Protein AF-A0A6V7Q9Q5-F1 (afdb_monomer_lite)

Foldseek 3Di:
DEEDDWDDAVPPDPDTDAWAADPLNPDIYGHQAHPVRPGGDPPLVRVLVVLLSNLCSPPVDPDPVSVVSSCVSNVDDQDPQQWEAAPVDRDTDRQQVDVVRHPGHFPDHDHHPVGQADPPPRDGPDDDDPDDD

Radius of gyration: 18.03 Å; chains: 1; bounding box: 34×47×35 Å

Structure (mmCIF, N/CA/C/O backbone):
data_AF-A0A6V7Q9Q5-F1
#
_entry.id   AF-A0A6V7Q9Q5-F1
#
loop_
_atom_site.group_PDB
_atom_site.id
_atom_site.type_symbol
_atom_site.label_atom_id
_atom_site.label_alt_id
_atom_site.label_comp_id
_atom_site.label_asym_id
_atom_site.label_entity_id
_atom_site.label_seq_id
_atom_site.pdbx_PDB_ins_code
_atom_site.Cartn_x
_atom_site.Cartn_y
_atom_site.Cartn_z
_atom_site.occupancy
_atom_site.B_iso_or_equiv
_atom_site.auth_seq_id
_atom_site.auth_comp_id
_atom_site.auth_asym_id
_atom_site.auth_atom_id
_atom_site.pdbx_PDB_model_num
ATOM 1 N N . MET A 1 1 ? 3.562 16.266 -0.242 1.00 85.69 1 MET A N 1
ATOM 2 C CA . MET A 1 1 ? 3.880 14.916 -0.763 1.00 85.69 1 MET A CA 1
ATOM 3 C C . MET A 1 1 ? 5.349 14.883 -1.141 1.00 85.69 1 MET A C 1
ATOM 5 O O . MET A 1 1 ? 5.788 15.810 -1.812 1.00 85.69 1 MET A O 1
ATOM 9 N N . THR A 1 2 ? 6.092 13.867 -0.704 1.00 94.88 2 THR A N 1
ATOM 10 C CA . THR A 1 2 ? 7.559 13.782 -0.845 1.00 94.88 2 THR A CA 1
ATOM 11 C C . THR A 1 2 ? 8.008 12.389 -1.317 1.00 94.88 2 THR A C 1
ATOM 13 O O . THR A 1 2 ? 7.277 11.406 -1.182 1.00 94.88 2 THR A O 1
ATOM 16 N N . GLU A 1 3 ? 9.198 12.288 -1.918 1.00 92.31 3 GLU A N 1
ATOM 17 C CA . GLU A 1 3 ? 9.851 10.994 -2.175 1.00 92.31 3 GLU A CA 1
ATOM 18 C C . GLU A 1 3 ? 10.670 10.592 -0.940 1.00 92.31 3 GLU A C 1
ATOM 20 O O . GLU A 1 3 ? 11.390 11.420 -0.387 1.00 92.31 3 GLU A O 1
ATOM 25 N N . MET A 1 4 ? 10.599 9.322 -0.531 1.00 89.69 4 MET A N 1
ATOM 26 C CA . MET A 1 4 ? 11.479 8.765 0.503 1.00 89.69 4 MET A CA 1
ATOM 27 C C . MET A 1 4 ? 12.488 7.771 -0.074 1.00 89.69 4 MET A C 1
ATOM 29 O O . MET A 1 4 ? 12.187 6.993 -0.987 1.00 89.69 4 MET A O 1
ATOM 33 N N . ALA A 1 5 ? 13.686 7.764 0.511 1.00 83.81 5 ALA A N 1
ATOM 34 C CA . ALA A 1 5 ? 14.714 6.785 0.199 1.00 83.81 5 ALA A CA 1
ATOM 35 C C . ALA A 1 5 ? 14.290 5.363 0.629 1.00 83.81 5 ALA A C 1
ATOM 37 O O . ALA A 1 5 ? 13.472 5.195 1.538 1.00 83.81 5 ALA A O 1
ATOM 38 N N . PRO A 1 6 ? 14.856 4.317 0.005 1.00 73.25 6 PRO A N 1
ATOM 39 C CA . PRO A 1 6 ? 14.735 2.944 0.473 1.00 73.25 6 PRO A CA 1
ATOM 40 C C . PRO A 1 6 ? 15.049 2.769 1.961 1.00 73.25 6 PRO A C 1
ATOM 42 O O . PRO A 1 6 ? 16.191 2.930 2.379 1.00 73.25 6 PRO A O 1
ATOM 45 N N . VAL A 1 7 ? 14.055 2.349 2.746 1.00 73.06 7 VAL A N 1
ATOM 46 C CA . VAL A 1 7 ? 14.274 1.827 4.100 1.00 73.06 7 VAL A CA 1
ATOM 47 C C . VAL A 1 7 ? 13.919 0.345 4.095 1.00 73.06 7 VAL A C 1
ATOM 49 O O . VAL A 1 7 ? 12.748 -0.036 4.008 1.00 73.06 7 VAL A O 1
ATOM 52 N N . GLY A 1 8 ? 14.955 -0.492 4.143 1.00 61.34 8 GLY A N 1
ATOM 53 C CA . GLY A 1 8 ? 14.836 -1.939 4.006 1.00 61.34 8 GLY A CA 1
ATOM 54 C C . GLY A 1 8 ? 14.610 -2.413 2.564 1.00 61.34 8 GLY A C 1
ATOM 55 O O . GLY A 1 8 ? 14.198 -1.668 1.668 1.00 61.34 8 GLY A O 1
ATOM 56 N N . TYR A 1 9 ? 14.879 -3.694 2.356 1.00 57.41 9 TYR A N 1
ATOM 57 C CA . TYR A 1 9 ? 14.823 -4.373 1.067 1.00 57.41 9 TYR A CA 1
ATOM 58 C C . TYR A 1 9 ? 13.540 -5.196 0.935 1.00 57.41 9 TYR A C 1
ATOM 60 O O . TYR A 1 9 ? 13.155 -5.930 1.853 1.00 57.41 9 TYR A O 1
ATOM 68 N N . VAL A 1 10 ? 12.872 -5.086 -0.212 1.00 55.69 10 VAL A N 1
ATOM 69 C CA . VAL A 1 10 ? 11.584 -5.741 -0.470 1.00 55.69 10 VAL A CA 1
ATOM 70 C C . VAL A 1 10 ? 11.772 -7.255 -0.465 1.00 55.69 10 VAL A C 1
ATOM 72 O O . VAL A 1 10 ? 12.498 -7.801 -1.289 1.00 55.69 10 VAL A O 1
ATOM 75 N N . GLY A 1 11 ? 11.091 -7.947 0.449 1.00 56.09 11 GLY A N 1
ATOM 76 C CA . GLY A 1 11 ? 11.173 -9.407 0.562 1.00 56.09 11 GLY A CA 1
ATOM 77 C C . GLY A 1 11 ? 12.463 -9.933 1.202 1.00 56.09 11 GLY A C 1
ATOM 78 O O . GLY A 1 11 ? 12.658 -11.144 1.212 1.00 56.09 11 GLY A O 1
ATOM 79 N N . ILE A 1 12 ? 13.317 -9.052 1.736 1.00 55.84 12 ILE A N 1
ATOM 80 C CA . ILE A 1 12 ? 14.559 -9.419 2.436 1.00 55.84 12 ILE A CA 1
ATOM 81 C C . ILE A 1 12 ? 14.553 -8.860 3.864 1.00 55.84 12 ILE A C 1
ATOM 83 O O . ILE A 1 12 ? 14.854 -9.580 4.812 1.00 55.84 12 ILE A O 1
ATOM 87 N N . SER A 1 13 ? 14.206 -7.582 4.041 1.00 44.16 13 SER A N 1
ATOM 88 C CA . SER A 1 13 ? 14.194 -6.951 5.363 1.00 44.16 13 SER A CA 1
ATOM 89 C C . SER A 1 13 ? 12.910 -7.269 6.141 1.00 44.16 13 SER A C 1
ATOM 91 O O . SER A 1 13 ? 11.835 -7.316 5.542 1.00 44.16 13 SER A O 1
ATOM 93 N N . PRO A 1 14 ? 12.986 -7.401 7.483 1.00 44.59 14 PRO A N 1
ATOM 94 C CA . PRO A 1 14 ? 11.817 -7.662 8.332 1.00 44.59 14 PRO A CA 1
ATOM 95 C C . PRO A 1 14 ? 10.789 -6.523 8.290 1.00 44.59 14 PRO A C 1
ATOM 97 O O . PRO A 1 14 ? 9.600 -6.748 8.492 1.00 44.59 14 PRO A O 1
ATOM 100 N N . LYS A 1 15 ? 11.243 -5.298 7.999 1.00 47.56 15 LYS A N 1
ATOM 101 C CA . LYS A 1 15 ? 10.400 -4.145 7.682 1.00 47.56 15 LYS A CA 1
ATOM 102 C C . LYS A 1 15 ? 10.905 -3.507 6.392 1.00 47.56 15 LYS A C 1
ATOM 104 O O . LYS A 1 15 ? 12.101 -3.257 6.251 1.00 47.56 15 LYS A O 1
ATOM 109 N N . CYS A 1 16 ? 9.992 -3.253 5.461 1.00 67.75 16 CYS A N 1
ATOM 110 C CA . CYS A 1 16 ? 10.254 -2.521 4.228 1.00 67.75 16 CYS A CA 1
ATOM 111 C C . CYS A 1 16 ? 9.205 -1.416 4.116 1.00 67.75 16 CYS A C 1
ATOM 113 O O . CYS A 1 16 ? 8.027 -1.705 3.904 1.00 67.75 16 CYS A O 1
ATOM 115 N N . LEU A 1 17 ? 9.628 -0.166 4.301 1.00 71.56 17 LEU A N 1
ATOM 116 C CA . LEU A 1 17 ? 8.726 0.980 4.230 1.00 71.56 17 LEU A CA 1
ATOM 117 C C . LEU A 1 17 ? 8.580 1.418 2.774 1.00 71.56 17 LEU A C 1
ATOM 119 O O . LEU A 1 17 ? 9.568 1.640 2.066 1.00 71.56 17 LEU A O 1
ATOM 123 N N . LEU A 1 18 ? 7.330 1.491 2.323 1.00 79.94 18 LEU A N 1
ATOM 124 C CA . LEU A 1 18 ? 6.975 1.891 0.960 1.00 79.94 18 LEU A CA 1
ATOM 125 C C . LEU 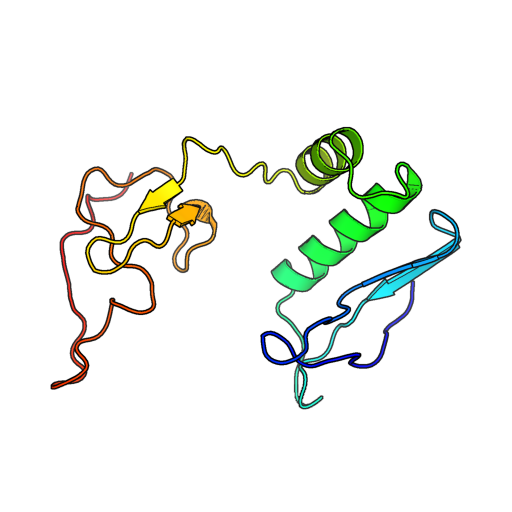A 1 18 ? 6.279 3.251 0.922 1.00 79.94 18 LEU A C 1
ATOM 127 O O . LEU A 1 18 ? 6.296 3.905 -0.121 1.00 79.94 18 LEU A O 1
ATOM 131 N N . GLY A 1 19 ? 5.682 3.652 2.038 1.00 87.12 19 GLY A N 1
ATOM 132 C CA . GLY A 1 19 ? 5.005 4.918 2.236 1.00 87.12 19 GLY A CA 1
ATOM 133 C C . GLY A 1 19 ? 4.955 5.258 3.720 1.00 87.12 19 GLY A C 1
ATOM 134 O O . GLY A 1 19 ? 5.248 4.404 4.564 1.00 87.12 19 GLY A O 1
ATOM 135 N N . PHE A 1 20 ? 4.670 6.523 4.008 1.00 90.06 20 PHE A N 1
ATOM 136 C CA . PHE A 1 20 ? 4.452 7.020 5.357 1.00 90.06 20 PHE A CA 1
ATOM 137 C C . PHE A 1 20 ? 3.546 8.251 5.328 1.00 90.06 20 PHE A C 1
ATOM 139 O O . PHE A 1 20 ? 3.830 9.206 4.600 1.00 90.06 20 PHE A O 1
ATOM 146 N N . ASN A 1 21 ? 2.488 8.243 6.135 1.00 93.19 21 ASN A N 1
ATOM 147 C CA . ASN A 1 21 ? 1.657 9.406 6.417 1.00 93.19 21 ASN A CA 1
ATOM 148 C C . ASN A 1 21 ? 2.041 10.032 7.767 1.00 93.19 21 ASN A C 1
ATOM 150 O O . ASN A 1 21 ? 1.856 9.437 8.828 1.00 93.19 21 ASN A O 1
ATOM 154 N N . LYS A 1 22 ? 2.546 11.264 7.725 1.00 91.62 22 LYS A N 1
ATOM 155 C CA . LYS A 1 22 ? 2.853 12.086 8.892 1.00 91.62 22 LYS A CA 1
ATOM 156 C C . LYS A 1 22 ? 1.638 12.931 9.275 1.00 91.62 22 LYS A C 1
ATOM 158 O O . LYS A 1 22 ? 1.105 13.667 8.443 1.00 91.62 22 LYS A O 1
ATOM 163 N N . ASN A 1 23 ? 1.273 12.882 10.558 1.00 92.31 23 ASN A N 1
ATOM 164 C CA . ASN A 1 23 ? 0.258 13.745 11.174 1.00 92.31 23 ASN A CA 1
ATOM 165 C C . ASN A 1 23 ? -1.072 13.775 10.399 1.00 92.31 23 ASN A C 1
ATOM 167 O O . ASN A 1 23 ? -1.620 14.842 10.143 1.00 92.31 23 ASN A O 1
ATOM 171 N N . GLN A 1 24 ? -1.573 12.599 10.006 1.00 91.56 24 GLN A N 1
ATOM 172 C CA . GLN A 1 24 ? -2.881 12.442 9.356 1.00 91.56 24 GLN A CA 1
ATOM 173 C C . GLN A 1 24 ? -3.073 13.327 8.104 1.00 91.56 24 GLN A C 1
ATOM 175 O O . GLN A 1 24 ? -4.164 13.823 7.832 1.00 91.56 24 GLN A O 1
ATOM 180 N N . GLY A 1 25 ? -2.022 13.487 7.295 1.00 92.31 25 GLY A N 1
ATOM 181 C CA . GLY A 1 25 ? -2.073 14.162 5.996 1.00 92.31 25 GLY A CA 1
ATOM 182 C C . GLY A 1 25 ? -1.251 15.444 5.885 1.00 92.31 25 GLY A C 1
ATOM 183 O O . GLY A 1 25 ? -1.262 16.051 4.815 1.00 92.31 25 GLY A O 1
ATOM 184 N N . GLU A 1 26 ? -0.508 15.840 6.925 1.00 95.12 26 GLU A N 1
ATOM 185 C CA . GLU A 1 26 ? 0.461 16.947 6.835 1.00 95.12 26 GLU A CA 1
ATOM 186 C C . GLU A 1 26 ? 1.513 16.653 5.759 1.00 95.12 26 GLU A C 1
ATOM 188 O O . GLU A 1 26 ? 1.805 17.488 4.901 1.00 95.12 26 GLU A O 1
ATOM 193 N N . GLU A 1 27 ? 2.047 15.430 5.760 1.00 95.25 27 GLU A N 1
ATOM 194 C CA . GLU A 1 27 ? 2.959 14.974 4.722 1.00 95.25 27 GLU A CA 1
ATOM 195 C C . GLU A 1 27 ? 2.774 13.486 4.434 1.00 95.25 27 GLU A C 1
ATOM 197 O O . GLU A 1 27 ? 2.777 12.659 5.338 1.00 95.25 27 GLU A O 1
ATOM 202 N N . ILE A 1 28 ? 2.663 13.140 3.151 1.00 94.38 28 ILE A N 1
ATOM 203 C CA . ILE A 1 28 ? 2.722 11.754 2.685 1.00 94.38 28 ILE A CA 1
ATOM 204 C C . ILE A 1 28 ? 4.007 11.572 1.886 1.00 94.38 28 ILE A C 1
ATOM 206 O O . ILE A 1 28 ? 4.195 12.226 0.851 1.00 94.38 28 ILE A O 1
ATOM 210 N N . SER A 1 29 ? 4.867 10.676 2.356 1.00 94.19 29 SER A N 1
ATOM 211 C CA . SER A 1 29 ? 6.102 10.284 1.685 1.00 94.19 29 SER A CA 1
ATOM 212 C C . SER A 1 29 ? 5.915 8.933 1.005 1.00 94.19 29 SER A C 1
ATOM 214 O O . SER A 1 29 ? 5.385 8.009 1.614 1.00 94.19 29 SER A O 1
ATOM 216 N N . LEU A 1 30 ? 6.357 8.789 -0.246 1.00 92.75 30 LEU A N 1
ATOM 217 C CA . LEU A 1 30 ? 6.302 7.521 -0.979 1.00 92.75 30 LEU A CA 1
ATOM 218 C C . LEU A 1 30 ? 7.668 7.113 -1.497 1.00 92.75 30 LEU A C 1
ATOM 220 O O . LEU A 1 30 ? 8.459 7.924 -1.979 1.00 92.75 30 LEU A O 1
ATOM 224 N N . ARG A 1 31 ? 7.919 5.810 -1.480 1.00 87.69 31 ARG A N 1
ATOM 225 C CA . ARG A 1 31 ? 9.099 5.226 -2.092 1.00 87.69 31 ARG A CA 1
ATOM 226 C C . ARG A 1 31 ? 8.831 4.946 -3.565 1.00 87.69 31 ARG A C 1
ATOM 228 O O . ARG A 1 31 ? 8.172 3.966 -3.921 1.00 87.69 31 ARG A O 1
ATOM 235 N N . LEU A 1 32 ? 9.378 5.787 -4.434 1.00 89.06 32 LEU A N 1
ATOM 236 C CA . LEU A 1 32 ? 9.156 5.687 -5.878 1.00 89.06 32 LEU A CA 1
ATOM 237 C C . LEU A 1 32 ? 10.173 4.781 -6.578 1.00 89.06 32 LEU A C 1
ATOM 239 O O . LEU A 1 32 ? 9.874 4.253 -7.646 1.00 89.06 32 LEU A O 1
ATOM 243 N N . ARG A 1 33 ? 11.349 4.555 -5.981 1.00 85.50 33 ARG A N 1
ATOM 244 C CA . ARG A 1 33 ? 12.466 3.817 -6.596 1.00 85.50 33 ARG A CA 1
ATOM 245 C C . ARG A 1 33 ? 12.571 2.359 -6.165 1.00 85.50 33 ARG A C 1
ATOM 247 O O . ARG A 1 33 ? 12.153 1.973 -5.067 1.00 85.50 33 ARG A O 1
ATOM 254 N N . THR A 1 34 ? 13.149 1.551 -7.048 1.00 80.88 34 THR A N 1
ATOM 255 C CA . THR A 1 34 ? 13.607 0.190 -6.744 1.00 80.88 34 THR A CA 1
ATOM 256 C C . THR A 1 34 ? 14.744 0.209 -5.720 1.00 80.88 34 THR A C 1
ATOM 258 O O . THR A 1 34 ? 15.349 1.244 -5.449 1.00 80.88 34 THR A O 1
ATOM 261 N N . ASP A 1 35 ? 15.009 -0.94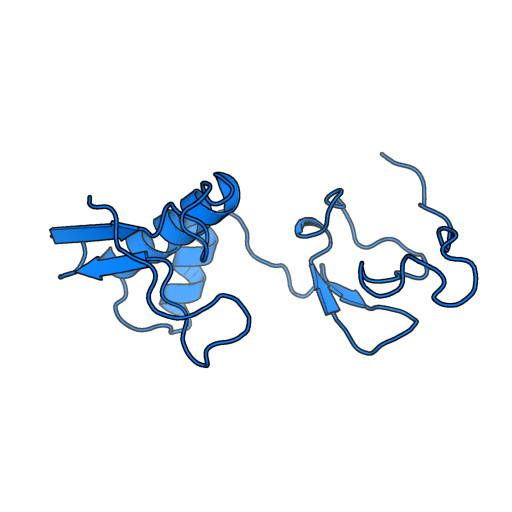0 -5.103 1.00 78.12 35 ASP A N 1
ATOM 262 C CA . ASP A 1 35 ? 16.031 -1.105 -4.058 1.00 78.12 35 ASP A CA 1
ATOM 263 C C . ASP A 1 35 ? 17.443 -0.753 -4.536 1.00 78.12 35 ASP A C 1
ATOM 265 O O . ASP A 1 35 ? 18.228 -0.200 -3.776 1.00 78.12 35 ASP A O 1
ATOM 269 N N . ASP A 1 36 ? 17.739 -1.005 -5.808 1.00 80.88 36 ASP A N 1
ATOM 270 C CA . ASP A 1 36 ? 19.014 -0.678 -6.444 1.00 80.88 36 ASP A CA 1
ATOM 271 C C . ASP A 1 36 ? 19.119 0.782 -6.916 1.00 80.88 36 ASP A C 1
ATOM 273 O O . ASP A 1 36 ? 20.142 1.161 -7.481 1.00 80.88 36 ASP A O 1
ATOM 277 N N . LEU A 1 37 ? 18.067 1.590 -6.720 1.00 84.62 37 LEU A N 1
ATOM 278 C CA . LEU A 1 37 ? 17.937 2.981 -7.174 1.00 84.62 37 LEU A CA 1
ATOM 279 C C . LEU A 1 37 ? 18.027 3.190 -8.698 1.00 84.62 37 LEU A C 1
ATOM 281 O O . LEU A 1 37 ? 17.976 4.332 -9.158 1.00 84.62 37 LEU A O 1
ATOM 285 N N . LYS A 1 38 ? 18.110 2.116 -9.492 1.00 84.00 38 LYS A N 1
ATOM 286 C CA . LYS A 1 38 ? 18.287 2.182 -10.953 1.00 84.00 38 LYS A CA 1
ATOM 287 C C . LYS A 1 38 ? 16.980 2.362 -11.715 1.00 84.00 38 LYS A C 1
ATOM 289 O O . LYS A 1 38 ? 17.007 2.656 -12.907 1.00 84.00 38 LYS A O 1
ATOM 294 N N . GLY A 1 39 ? 15.840 2.182 -11.055 1.00 83.31 39 GLY A N 1
ATOM 295 C CA . GLY A 1 39 ? 14.536 2.268 -11.689 1.00 83.31 39 GLY A CA 1
ATOM 296 C C . GLY A 1 39 ? 13.434 2.720 -10.745 1.00 83.31 39 GLY A C 1
ATOM 297 O O . GLY A 1 39 ? 13.639 2.981 -9.558 1.00 83.31 39 GLY A O 1
ATOM 298 N N . PHE A 1 40 ? 12.233 2.804 -11.306 1.00 84.19 40 PHE A N 1
ATOM 299 C CA . PHE A 1 40 ? 11.026 3.156 -10.575 1.00 84.19 40 PHE A CA 1
ATOM 300 C C . PHE A 1 40 ? 10.191 1.917 -10.278 1.00 84.19 40 PHE A C 1
ATOM 302 O O . PHE A 1 40 ? 10.147 0.948 -11.041 1.00 84.19 40 PHE A O 1
ATOM 309 N N . ARG A 1 41 ? 9.491 1.959 -9.149 1.00 79.69 41 ARG A N 1
ATOM 310 C CA . ARG A 1 41 ? 8.483 0.966 -8.798 1.00 79.69 41 ARG A CA 1
ATOM 311 C C . ARG A 1 41 ? 7.320 1.089 -9.778 1.00 79.69 41 ARG A C 1
ATOM 313 O O . ARG A 1 41 ? 7.028 2.158 -10.310 1.00 79.69 41 ARG A O 1
ATOM 320 N N . LYS A 1 42 ? 6.629 -0.026 -10.014 1.00 77.12 42 LYS A N 1
ATOM 321 C CA . LYS A 1 42 ? 5.453 -0.040 -10.893 1.00 77.12 42 LYS A CA 1
ATOM 322 C C . LYS A 1 42 ? 4.413 0.946 -10.360 1.00 77.12 42 LYS A C 1
ATOM 324 O O . LYS A 1 42 ? 4.095 0.899 -9.171 1.00 77.12 42 LYS A O 1
ATOM 329 N N . TYR A 1 43 ? 3.844 1.758 -11.248 1.00 75.25 43 TYR A N 1
ATOM 330 C CA . TYR A 1 43 ? 2.818 2.749 -10.912 1.00 75.25 43 TYR A CA 1
ATOM 331 C C . TYR A 1 43 ? 1.688 2.162 -10.055 1.00 75.25 43 TYR A C 1
ATOM 333 O O . TYR A 1 43 ? 1.355 2.715 -9.016 1.00 75.25 43 TYR A O 1
ATOM 341 N N . GLU A 1 44 ? 1.179 0.980 -10.409 1.00 70.94 44 GLU A N 1
ATOM 342 C CA . GLU A 1 44 ? 0.135 0.287 -9.640 1.00 70.94 44 GLU A CA 1
ATOM 343 C C . GLU A 1 44 ? 0.538 -0.012 -8.187 1.00 70.94 44 GLU A C 1
ATOM 345 O O . GLU A 1 44 ? -0.290 0.061 -7.281 1.00 70.94 44 GLU A O 1
ATOM 350 N N . SER A 1 45 ? 1.815 -0.326 -7.940 1.00 74.31 45 SER A N 1
ATOM 351 C CA . SER A 1 45 ? 2.314 -0.531 -6.577 1.00 74.31 45 SER A CA 1
ATOM 352 C C . SER A 1 45 ? 2.402 0.785 -5.816 1.00 74.31 45 SER A C 1
ATOM 354 O O . SER A 1 45 ? 2.072 0.801 -4.637 1.00 74.31 45 SER A O 1
ATOM 356 N N . ILE A 1 46 ? 2.843 1.858 -6.474 1.00 80.81 46 ILE A N 1
ATOM 357 C CA . ILE A 1 46 ? 2.945 3.197 -5.877 1.00 80.81 46 ILE A CA 1
ATOM 358 C C . ILE A 1 46 ? 1.547 3.715 -5.536 1.00 80.81 46 ILE A C 1
ATOM 360 O O . ILE A 1 46 ? 1.307 4.151 -4.417 1.00 80.81 46 ILE A O 1
ATOM 364 N N . LYS A 1 47 ? 0.601 3.589 -6.472 1.00 82.75 47 LYS A N 1
ATOM 365 C CA . LYS A 1 47 ? -0.806 3.945 -6.286 1.00 82.75 47 LYS A CA 1
ATOM 366 C C . LYS A 1 47 ? -1.425 3.190 -5.114 1.00 82.75 47 LYS A C 1
ATOM 368 O O . LYS A 1 47 ? -2.117 3.798 -4.310 1.00 82.75 47 LYS A O 1
ATOM 373 N N . LYS A 1 48 ? -1.169 1.882 -4.989 1.00 77.75 48 LYS A N 1
ATOM 374 C CA . LYS A 1 48 ? -1.673 1.096 -3.855 1.00 77.75 48 LYS A CA 1
ATOM 375 C C . LYS A 1 48 ? -1.143 1.624 -2.522 1.00 77.75 48 LYS A C 1
ATOM 377 O O . LYS A 1 48 ? -1.927 1.797 -1.600 1.00 77.75 48 LYS A O 1
ATOM 382 N N . THR A 1 49 ? 0.158 1.893 -2.435 1.00 83.25 49 THR A N 1
ATOM 383 C CA . THR A 1 49 ? 0.751 2.469 -1.224 1.00 83.25 49 THR A CA 1
ATOM 384 C C . THR A 1 49 ? 0.185 3.855 -0.930 1.00 83.25 49 THR A C 1
ATOM 386 O O . THR A 1 49 ? -0.164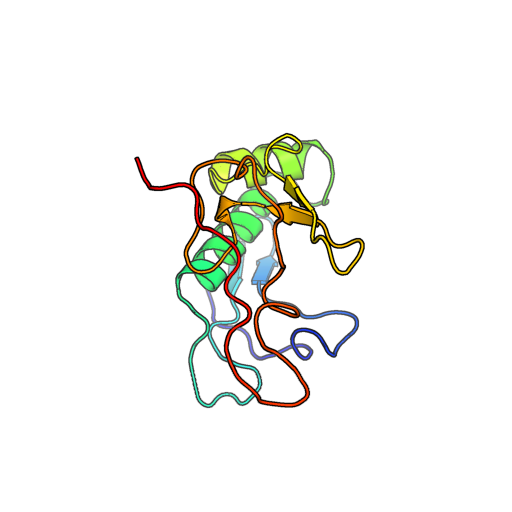 4.125 0.205 1.00 83.25 49 THR A O 1
ATOM 389 N N . LEU A 1 50 ? -0.008 4.706 -1.940 1.00 89.19 50 LEU A N 1
ATOM 390 C CA . LEU A 1 50 ? -0.630 6.016 -1.741 1.00 89.19 50 LEU A CA 1
ATOM 391 C C . LEU A 1 50 ? -2.036 5.909 -1.137 1.00 89.19 50 LEU A C 1
ATOM 393 O O . LEU A 1 50 ? -2.358 6.648 -0.218 1.00 89.19 50 LEU A O 1
ATOM 397 N N . LEU A 1 51 ? -2.870 5.000 -1.645 1.00 87.00 51 LEU A N 1
ATOM 398 C CA . LEU A 1 51 ? -4.232 4.817 -1.133 1.00 87.00 51 LEU A CA 1
ATOM 399 C C . LEU A 1 51 ? -4.231 4.312 0.320 1.00 87.00 51 LEU A C 1
ATOM 401 O O . LEU A 1 51 ? -5.050 4.774 1.108 1.00 87.00 51 LEU A O 1
ATOM 405 N N . HIS A 1 52 ? -3.265 3.461 0.674 1.00 86.12 52 HIS A N 1
ATOM 406 C CA . HIS A 1 52 ? -3.020 3.029 2.051 1.00 86.12 52 HIS A CA 1
ATOM 407 C C . HIS A 1 52 ? -2.628 4.201 2.961 1.00 86.12 52 HIS A C 1
ATOM 409 O O . HIS A 1 52 ? -3.242 4.399 4.005 1.00 86.12 52 HIS A O 1
ATOM 415 N N . GLU A 1 53 ? -1.676 5.040 2.538 1.00 92.38 53 GLU A N 1
ATOM 416 C CA . GLU A 1 53 ? -1.289 6.225 3.314 1.00 92.38 53 GLU A CA 1
ATOM 417 C C . GLU A 1 53 ? -2.440 7.232 3.442 1.00 92.38 53 GLU A C 1
ATOM 419 O O . GLU A 1 53 ? -2.580 7.880 4.472 1.00 92.38 53 GLU A O 1
ATOM 424 N N . LEU A 1 54 ? -3.310 7.363 2.439 1.00 92.12 54 LEU A N 1
ATOM 425 C CA . LEU A 1 54 ? -4.495 8.222 2.541 1.00 92.12 54 LEU A CA 1
ATOM 426 C C . LEU A 1 54 ? -5.508 7.697 3.568 1.00 92.12 54 LEU A C 1
ATOM 428 O O . LEU A 1 54 ? -6.130 8.501 4.258 1.00 92.12 54 LEU A O 1
ATOM 432 N N . ALA A 1 55 ? -5.650 6.377 3.730 1.00 89.69 55 ALA A N 1
ATOM 433 C CA . ALA A 1 55 ? -6.490 5.808 4.788 1.00 89.69 55 ALA A CA 1
ATOM 434 C C . ALA A 1 55 ? -5.978 6.187 6.194 1.00 89.69 55 ALA A C 1
ATOM 436 O O . ALA A 1 55 ? -6.782 6.412 7.102 1.00 89.69 55 ALA A O 1
ATOM 437 N N . HIS A 1 56 ? -4.662 6.385 6.344 1.00 90.81 56 HIS A N 1
ATOM 438 C CA . HIS A 1 56 ? -4.052 6.884 7.580 1.00 90.81 56 HIS A CA 1
ATOM 439 C C . HIS A 1 56 ? -4.388 8.339 7.937 1.00 90.81 56 HIS A C 1
ATOM 441 O O . HIS A 1 56 ? -4.070 8.786 9.036 1.00 90.81 56 HIS A O 1
ATOM 447 N N . MET A 1 57 ? -5.077 9.084 7.066 1.00 92.69 57 MET A N 1
ATOM 448 C CA . MET A 1 57 ? -5.660 10.377 7.446 1.00 92.69 57 MET A CA 1
ATOM 449 C C . MET A 1 57 ? -6.849 10.227 8.404 1.00 92.69 57 MET A C 1
ATOM 451 O O . MET A 1 57 ? -7.178 11.170 9.114 1.00 92.69 57 MET A O 1
ATOM 455 N N . VAL A 1 58 ? -7.504 9.062 8.408 1.00 93.94 58 VAL A N 1
ATOM 456 C CA . VAL A 1 58 ? -8.698 8.792 9.225 1.00 93.94 58 VAL A CA 1
ATOM 457 C C . VAL A 1 58 ? -8.383 7.820 10.362 1.00 93.94 58 VAL A C 1
ATOM 459 O O . VAL A 1 58 ? -8.819 8.044 11.48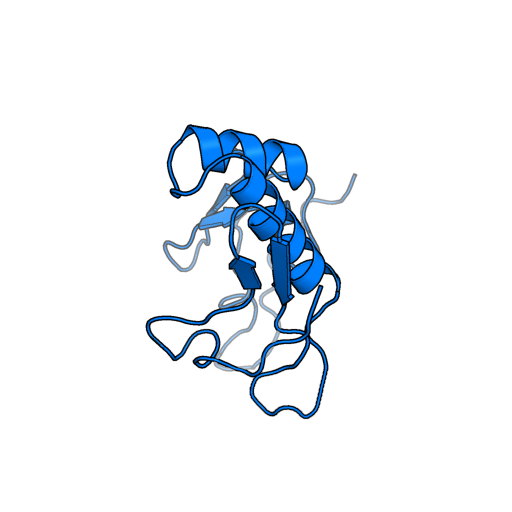7 1.00 93.94 58 VAL A O 1
ATOM 462 N N . TYR A 1 59 ? -7.601 6.770 10.091 1.00 89.44 59 TYR A N 1
ATOM 463 C CA . TYR A 1 59 ? -7.286 5.719 11.064 1.00 89.44 59 TYR A CA 1
ATOM 464 C C . TYR A 1 59 ? -5.773 5.556 11.234 1.00 89.44 59 TYR A C 1
ATOM 466 O O . TYR A 1 59 ? -5.068 5.212 10.288 1.00 89.44 59 TYR A O 1
ATOM 474 N N . SER A 1 60 ? -5.260 5.785 12.442 1.00 84.94 60 SER A N 1
ATOM 475 C CA . SER A 1 60 ? -3.819 5.678 12.717 1.00 84.94 60 SER A CA 1
ATOM 476 C C . SER A 1 60 ? -3.335 4.224 12.759 1.00 84.94 60 SER A C 1
ATOM 478 O O . SER A 1 60 ? -2.288 3.909 12.200 1.00 84.94 60 SER A O 1
ATOM 480 N N . GLU A 1 61 ? -4.108 3.339 13.390 1.00 82.94 61 GLU A N 1
ATOM 481 C CA . GLU A 1 61 ? -3.755 1.929 13.580 1.00 82.94 61 GLU A CA 1
ATOM 482 C C . GLU A 1 61 ? -4.286 1.046 12.441 1.00 82.94 61 GLU A C 1
ATOM 484 O O . GLU A 1 61 ? -5.286 1.361 11.800 1.00 82.94 61 GLU A O 1
ATOM 489 N N . HIS A 1 62 ? -3.641 -0.100 12.204 1.00 78.56 62 HIS A N 1
ATOM 490 C CA . HIS A 1 62 ? -4.095 -1.111 11.237 1.00 78.56 62 HIS A CA 1
ATOM 491 C C . HIS A 1 62 ? -5.158 -2.039 11.841 1.00 78.56 62 HIS A C 1
ATOM 493 O O . HIS A 1 62 ? -4.947 -3.247 11.974 1.00 78.56 62 HIS A O 1
ATOM 499 N N . ASP A 1 63 ? -6.295 -1.473 12.230 1.00 70.31 63 ASP A N 1
ATOM 500 C CA . ASP A 1 63 ? -7.441 -2.208 12.768 1.00 70.31 63 ASP A CA 1
ATOM 501 C C . ASP A 1 63 ? -8.485 -2.567 11.687 1.00 70.31 63 ASP A C 1
ATOM 503 O O . ASP A 1 63 ? -8.290 -2.365 10.483 1.00 70.31 63 ASP A O 1
ATOM 507 N N . ALA A 1 64 ? -9.598 -3.181 12.103 1.00 75.00 64 ALA A N 1
ATOM 508 C CA . ALA A 1 64 ? -10.650 -3.617 11.186 1.00 75.00 64 ALA A CA 1
ATOM 509 C C . ALA A 1 64 ? -11.273 -2.451 10.397 1.00 75.00 64 ALA A C 1
ATOM 511 O O . ALA A 1 64 ? -11.608 -2.629 9.221 1.00 75.00 64 ALA A O 1
ATOM 512 N N . ASP A 1 65 ? -11.384 -1.274 11.014 1.00 77.81 65 ASP A N 1
ATOM 513 C CA . ASP A 1 65 ? -11.977 -0.085 10.406 1.00 77.81 65 ASP A CA 1
ATOM 514 C C . ASP A 1 65 ? -11.012 0.549 9.398 1.00 77.81 65 ASP A C 1
ATOM 516 O O . ASP A 1 65 ? -11.418 0.863 8.273 1.00 77.81 65 ASP A O 1
ATOM 520 N N . PHE A 1 66 ? -9.714 0.600 9.723 1.00 83.50 66 PHE A N 1
ATOM 521 C CA . PHE A 1 66 ? -8.667 0.940 8.761 1.00 83.50 66 PHE A CA 1
ATOM 522 C C . PHE A 1 66 ? -8.742 0.036 7.533 1.00 83.50 66 PHE A C 1
ATOM 524 O O . PHE A 1 66 ? -8.811 0.524 6.405 1.00 83.50 66 PHE A O 1
ATOM 531 N N . PHE A 1 67 ? -8.767 -1.288 7.720 1.00 72.06 67 PHE A N 1
ATOM 532 C CA . PHE A 1 67 ? -8.811 -2.212 6.587 1.00 72.06 67 PHE A CA 1
ATOM 533 C C . PHE A 1 67 ? -10.125 -2.133 5.814 1.00 72.06 67 PHE A C 1
ATOM 535 O O . PHE A 1 67 ? -10.126 -2.412 4.615 1.00 72.06 67 PHE A O 1
ATOM 542 N N . ALA A 1 68 ? -11.237 -1.764 6.452 1.00 78.56 68 ALA A N 1
ATOM 543 C CA . ALA A 1 68 ? -12.499 -1.508 5.770 1.00 78.56 68 ALA A CA 1
ATOM 544 C C . ALA A 1 68 ? -12.423 -0.244 4.902 1.00 78.56 68 ALA A C 1
ATOM 546 O O . ALA A 1 68 ? -12.928 -0.257 3.775 1.00 78.56 68 ALA A O 1
ATOM 547 N N . LEU A 1 69 ? -11.763 0.816 5.379 1.00 81.44 69 LEU A N 1
ATOM 548 C CA . LEU A 1 69 ? -11.558 2.047 4.619 1.00 81.44 69 LEU A CA 1
ATOM 549 C C . LEU A 1 69 ? -10.512 1.877 3.512 1.00 81.44 69 LEU A C 1
ATOM 551 O O . LEU A 1 69 ? -10.815 2.177 2.362 1.00 81.44 69 LEU A O 1
ATOM 555 N N . ASP A 1 70 ? -9.323 1.347 3.809 1.00 76.12 70 ASP A N 1
ATOM 556 C CA . ASP A 1 70 ? -8.264 1.073 2.823 1.00 76.12 70 ASP A CA 1
ATOM 557 C C . ASP A 1 70 ? -8.810 0.227 1.669 1.00 76.12 70 ASP A C 1
ATOM 559 O O . ASP A 1 70 ? -8.597 0.515 0.497 1.00 76.12 70 ASP A O 1
ATOM 563 N N . LYS A 1 71 ? -9.644 -0.760 1.980 1.00 70.25 71 LYS A N 1
ATOM 564 C CA . LYS A 1 71 ? -10.375 -1.571 1.009 1.00 70.25 71 LYS A CA 1
ATOM 565 C C . LYS A 1 71 ? -11.349 -0.769 0.140 1.00 70.25 71 LYS A C 1
ATOM 567 O O . LYS A 1 71 ? -11.371 -0.967 -1.079 1.00 70.25 71 LYS A O 1
ATOM 572 N N . GLN A 1 72 ? -12.141 0.121 0.740 1.00 76.06 72 GLN A N 1
ATOM 573 C CA . GLN A 1 72 ? -13.069 1.003 0.022 1.00 76.06 72 GLN A CA 1
ATOM 574 C C . GLN A 1 72 ? -12.324 1.995 -0.880 1.00 76.06 72 GLN A C 1
ATOM 576 O O . GLN A 1 72 ? -12.703 2.191 -2.035 1.00 76.06 72 GLN A O 1
ATOM 581 N N . VAL A 1 73 ? -11.227 2.568 -0.384 1.00 72.06 73 VAL A N 1
ATOM 582 C CA . VAL A 1 73 ? -10.416 3.586 -1.064 1.00 72.06 73 VAL A CA 1
ATOM 583 C C . VAL A 1 73 ? -9.547 2.962 -2.160 1.00 72.06 73 VAL A C 1
ATOM 585 O O . VAL A 1 73 ? -9.504 3.458 -3.286 1.00 72.06 73 VAL A O 1
ATOM 588 N N . CYS A 1 74 ? -8.930 1.810 -1.886 1.00 66.00 74 CYS A N 1
ATOM 589 C CA . CYS A 1 74 ? -8.218 0.993 -2.868 1.00 66.00 74 CYS A CA 1
ATOM 590 C C . CYS A 1 74 ? -9.173 0.419 -3.931 1.00 66.00 74 CYS A C 1
ATOM 592 O O . CYS A 1 74 ? -8.736 0.031 -5.019 1.00 66.00 74 CYS A O 1
ATOM 594 N N . ARG A 1 75 ? -10.479 0.340 -3.619 1.00 59.47 75 ARG A N 1
ATOM 595 C CA . ARG A 1 75 ? -11.519 -0.371 -4.385 1.00 59.47 75 ARG A CA 1
ATOM 596 C C . ARG A 1 75 ? -11.117 -1.809 -4.759 1.00 59.47 75 ARG A C 1
ATOM 598 O O . ARG A 1 75 ? -11.665 -2.390 -5.692 1.00 59.47 75 ARG A O 1
ATOM 605 N N . ARG A 1 76 ? -10.151 -2.393 -4.039 1.00 57.12 76 ARG A N 1
ATOM 606 C CA . ARG A 1 76 ? -9.705 -3.789 -4.144 1.00 57.12 76 ARG A CA 1
ATOM 607 C C . ARG A 1 76 ? -9.802 -4.442 -2.775 1.00 57.12 76 ARG A C 1
ATOM 609 O O . ARG A 1 76 ? -8.807 -4.755 -2.129 1.00 57.12 76 ARG A O 1
ATOM 616 N N . THR A 1 77 ? -11.029 -4.706 -2.363 1.00 48.94 77 THR A N 1
ATOM 617 C CA . THR A 1 77 ? -11.319 -5.804 -1.450 1.00 48.94 77 THR A CA 1
ATOM 618 C C . THR A 1 77 ? -10.772 -7.088 -2.042 1.00 48.94 77 THR A C 1
ATOM 620 O O . THR A 1 77 ? -11.238 -7.521 -3.094 1.00 48.94 77 THR A O 1
ATOM 623 N N . GLY A 1 78 ? -9.812 -7.723 -1.378 1.00 58.41 78 GLY A N 1
ATOM 624 C CA . GLY A 1 78 ? -9.707 -9.158 -1.565 1.00 58.41 78 GLY A CA 1
ATOM 625 C C . GLY A 1 78 ? -10.890 -9.833 -0.941 1.00 58.41 78 GLY A C 1
ATOM 626 O O . GLY A 1 78 ? -11.014 -9.860 0.277 1.00 58.41 78 GLY A O 1
ATOM 627 N N . ASP A 1 79 ? -11.785 -10.298 -1.801 1.00 55.78 79 ASP A N 1
ATOM 628 C CA . ASP A 1 79 ? -12.827 -11.228 -1.423 1.00 55.78 79 ASP A CA 1
ATOM 629 C C . ASP A 1 79 ? -12.142 -12.537 -0.986 1.00 55.78 79 ASP A C 1
ATOM 631 O O . ASP A 1 79 ? -11.444 -13.149 -1.804 1.00 55.78 79 ASP A O 1
ATOM 635 N N . PRO A 1 80 ? -12.292 -12.971 0.279 1.00 55.84 80 PRO A N 1
ATOM 636 C CA . PRO A 1 80 ? -11.746 -14.248 0.739 1.00 55.84 80 PRO A CA 1
ATOM 637 C C . PRO A 1 80 ? -12.323 -15.435 -0.049 1.00 55.84 80 PRO A C 1
ATOM 639 O O . PRO A 1 80 ? -11.682 -16.479 -0.141 1.00 55.84 80 PRO A O 1
ATOM 642 N N . ASN A 1 81 ? -13.471 -15.256 -0.709 1.00 60.03 81 ASN A N 1
ATOM 643 C CA . ASN A 1 81 ? -14.056 -16.225 -1.632 1.00 60.03 81 ASN A CA 1
ATOM 644 C C . ASN A 1 81 ? -13.459 -16.160 -3.050 1.00 60.03 81 ASN A C 1
ATOM 646 O O . ASN A 1 81 ? -13.947 -16.849 -3.940 1.00 60.03 81 ASN A O 1
ATOM 650 N N . LYS A 1 82 ? -12.423 -15.339 -3.293 1.00 65.69 82 LYS A N 1
ATOM 651 C CA . LYS A 1 82 ? -11.705 -15.208 -4.580 1.00 65.69 82 LYS A CA 1
ATOM 652 C C . LYS A 1 82 ? -10.218 -15.566 -4.491 1.00 65.69 82 LYS A C 1
ATOM 654 O O . LYS A 1 82 ? -9.371 -14.978 -5.176 1.00 65.69 82 LYS A O 1
ATOM 659 N N . LEU A 1 83 ? -9.905 -16.555 -3.657 1.00 65.81 83 LEU A N 1
ATOM 660 C CA . LEU A 1 83 ? -8.578 -17.150 -3.519 1.00 65.81 83 LEU A CA 1
ATOM 661 C C . LEU A 1 83 ? -8.400 -18.382 -4.419 1.00 65.81 83 LEU A C 1
ATOM 663 O O . LEU A 1 83 ? -9.232 -19.282 -4.464 1.00 65.81 83 LEU A O 1
ATOM 667 N N . MET A 1 84 ? -7.260 -18.428 -5.102 1.00 68.88 84 MET A N 1
ATOM 668 C CA . MET A 1 84 ? -6.752 -19.568 -5.856 1.00 68.88 84 MET A CA 1
ATOM 669 C C . MET A 1 84 ? -5.716 -20.316 -5.024 1.00 68.88 84 MET A C 1
ATOM 671 O O . MET A 1 84 ? -4.713 -19.723 -4.623 1.00 68.88 84 MET A O 1
ATOM 675 N N . PHE A 1 85 ? -5.909 -21.618 -4.826 1.00 73.00 85 PHE A N 1
ATOM 676 C CA . PHE A 1 85 ? -4.970 -22.474 -4.098 1.00 73.00 85 PHE A CA 1
ATOM 677 C C . PHE A 1 85 ? -4.091 -23.253 -5.067 1.00 73.00 85 PHE A C 1
ATOM 679 O O . PHE A 1 85 ? -4.584 -23.871 -6.014 1.00 73.00 85 PHE A O 1
ATOM 686 N N . CYS A 1 86 ? -2.778 -23.179 -4.870 1.00 70.94 86 CYS A N 1
ATOM 687 C CA . CYS A 1 86 ? -1.833 -23.871 -5.734 1.00 70.94 86 CYS A CA 1
ATOM 688 C C . CYS A 1 86 ? -1.917 -25.391 -5.523 1.00 70.94 86 CYS A C 1
ATOM 690 O O . CYS A 1 86 ? -1.998 -25.875 -4.405 1.00 70.94 86 CYS A O 1
ATOM 692 N N . LYS A 1 87 ? -1.856 -26.177 -6.599 1.00 75.69 87 LYS A N 1
ATOM 693 C CA . LYS A 1 87 ? -1.885 -27.648 -6.513 1.00 75.69 87 LYS A CA 1
ATOM 694 C C . LYS A 1 87 ? -0.561 -28.277 -6.089 1.00 75.69 87 LYS A C 1
ATOM 696 O O . LYS A 1 87 ? -0.540 -29.431 -5.685 1.00 75.69 87 LYS A O 1
ATOM 701 N N . ARG A 1 88 ? 0.543 -27.540 -6.223 1.00 71.56 88 ARG A N 1
ATOM 702 C CA . ARG A 1 88 ? 1.905 -28.008 -5.905 1.00 71.56 88 ARG A CA 1
ATOM 703 C C . ARG A 1 88 ? 2.469 -27.401 -4.616 1.00 71.56 88 ARG A C 1
ATOM 705 O O . ARG A 1 88 ? 3.604 -27.694 -4.267 1.00 71.56 88 ARG A O 1
ATOM 712 N N . CYS A 1 89 ? 1.708 -26.537 -3.939 1.00 68.06 89 CYS A N 1
ATOM 713 C CA . CYS A 1 89 ? 2.050 -25.997 -2.620 1.00 68.06 89 CYS A CA 1
ATOM 714 C C . CYS A 1 89 ? 0.820 -25.400 -1.933 1.00 68.06 89 CYS A C 1
ATOM 716 O O . CYS A 1 89 ? -0.105 -24.978 -2.614 1.00 68.06 89 CYS A O 1
ATOM 718 N N . ASP A 1 90 ? 0.874 -25.179 -0.625 1.00 66.62 90 ASP A N 1
ATOM 719 C CA . ASP A 1 90 ? -0.274 -24.701 0.170 1.00 66.62 90 ASP A CA 1
ATOM 720 C C . ASP A 1 90 ? -0.551 -23.185 0.059 1.00 66.62 90 ASP A C 1
ATOM 722 O O . ASP A 1 90 ? -1.118 -22.553 0.945 1.00 66.62 90 ASP A O 1
ATOM 726 N N . GLY A 1 91 ? -0.116 -22.555 -1.034 1.00 61.47 91 GLY A N 1
ATOM 727 C CA . GLY A 1 91 ? -0.204 -21.108 -1.221 1.00 61.47 91 GLY A CA 1
ATOM 728 C C . GLY A 1 91 ? -1.554 -20.664 -1.786 1.00 61.47 91 GLY A C 1
ATOM 729 O O . GLY A 1 91 ? -1.979 -21.179 -2.824 1.00 61.47 91 GLY A O 1
ATOM 730 N N . ALA A 1 92 ? -2.164 -19.653 -1.159 1.00 60.41 92 ALA A N 1
ATOM 731 C CA . ALA A 1 92 ? -3.397 -19.002 -1.601 1.00 60.41 92 ALA A CA 1
ATOM 732 C C . ALA A 1 92 ? -3.111 -17.630 -2.232 1.00 60.41 92 ALA A C 1
ATOM 734 O O . ALA A 1 92 ? -2.371 -16.813 -1.684 1.00 60.41 92 ALA A O 1
ATOM 735 N N . TYR A 1 93 ? -3.700 -17.369 -3.396 1.00 68.12 93 TYR A N 1
ATOM 736 C CA . TYR A 1 93 ? -3.443 -16.168 -4.185 1.00 68.12 93 TYR A CA 1
ATOM 737 C C . TYR A 1 93 ? -4.751 -15.582 -4.693 1.00 68.12 93 TYR A C 1
ATOM 739 O O . TYR A 1 93 ? -5.559 -16.291 -5.283 1.00 68.12 93 TYR A O 1
ATOM 747 N N . HIS A 1 94 ? -4.959 -14.280 -4.529 1.00 67.88 94 HIS A N 1
ATOM 748 C CA . HIS A 1 94 ? -6.125 -13.624 -5.111 1.00 67.88 94 HIS A CA 1
ATOM 749 C C . HIS A 1 94 ? -6.087 -13.712 -6.639 1.00 67.88 94 HIS A C 1
ATOM 751 O O . HIS A 1 94 ? -5.093 -13.312 -7.252 1.00 67.88 94 HIS A O 1
ATOM 757 N N . CYS A 1 95 ? -7.172 -14.182 -7.261 1.00 63.78 95 CYS A N 1
ATOM 758 C CA . CYS A 1 95 ? -7.221 -14.408 -8.710 1.00 63.78 95 CYS A CA 1
ATOM 759 C C . CYS A 1 95 ? -6.867 -13.140 -9.519 1.00 63.78 95 CYS A C 1
ATOM 761 O O . CYS A 1 95 ? -6.147 -13.208 -10.513 1.00 63.78 95 CYS A O 1
ATOM 763 N N . TYR A 1 96 ? -7.261 -11.963 -9.035 1.00 60.09 96 TYR A N 1
ATOM 764 C CA . TYR A 1 96 ? -7.054 -10.668 -9.691 1.00 60.09 96 TYR A CA 1
ATOM 765 C C . TYR A 1 96 ? -5.698 -9.999 -9.371 1.00 60.09 96 TYR A C 1
ATOM 767 O O . TYR A 1 96 ? -5.384 -8.958 -9.945 1.00 60.09 96 TYR A O 1
ATOM 775 N N . CYS A 1 97 ? -4.884 -10.565 -8.470 1.00 58.81 97 CYS A N 1
ATOM 776 C CA . CYS A 1 97 ? -3.528 -10.075 -8.165 1.00 58.81 97 CYS A CA 1
ATOM 777 C C . CYS A 1 97 ? -2.438 -10.738 -9.028 1.00 58.81 97 CYS A C 1
ATOM 779 O O . CYS A 1 97 ? -1.269 -10.359 -8.940 1.00 58.81 97 CYS A O 1
ATOM 781 N N . GLN A 1 98 ? -2.815 -11.725 -9.844 1.00 65.12 98 GLN A N 1
ATOM 782 C CA . GLN A 1 98 ? -1.913 -12.491 -10.701 1.00 65.12 98 GLN A CA 1
ATOM 783 C C . GLN A 1 98 ? -1.532 -11.736 -11.985 1.00 65.12 98 GLN A C 1
ATOM 785 O O . GLN A 1 98 ? -2.130 -10.717 -12.324 1.00 65.12 98 GLN A O 1
ATOM 790 N N . GLN A 1 99 ? -0.509 -12.224 -12.695 1.00 53.75 99 GLN A N 1
ATOM 791 C CA . GLN A 1 99 ? -0.101 -11.715 -14.009 1.00 53.75 99 GLN A CA 1
ATOM 792 C C . GLN A 1 99 ? -0.119 -12.869 -15.028 1.00 53.75 99 GLN A C 1
ATOM 794 O O . GLN A 1 99 ? 0.760 -13.728 -14.950 1.00 53.75 99 GLN A O 1
ATOM 799 N N . PRO A 1 100 ? -1.087 -12.913 -15.963 1.00 56.94 100 PRO A N 1
ATOM 800 C CA . PRO A 1 100 ? -2.204 -11.977 -16.117 1.00 56.94 100 PRO A CA 1
ATOM 801 C C . PRO A 1 100 ? -3.231 -12.083 -14.967 1.00 56.94 100 PRO A C 1
ATOM 803 O O . PRO A 1 100 ? -3.349 -13.135 -14.338 1.00 56.94 100 PRO A O 1
ATOM 806 N N . PRO A 1 101 ? -3.962 -10.999 -14.658 1.00 53.28 101 PRO A N 1
ATOM 807 C CA . PRO A 1 101 ? -4.990 -11.025 -13.622 1.00 53.28 101 PRO A CA 1
ATOM 808 C C . PRO A 1 101 ? -6.206 -11.832 -14.091 1.00 53.28 101 PRO A C 1
ATOM 810 O O . PRO A 1 101 ? -6.669 -11.676 -15.220 1.00 53.28 101 PRO A O 1
ATOM 813 N N . HIS A 1 102 ? -6.756 -12.673 -13.216 1.00 62.66 102 HIS A N 1
ATOM 814 C CA . HIS A 1 102 ? -7.915 -13.518 -13.507 1.00 62.66 102 HIS A CA 1
ATOM 815 C C . HIS A 1 102 ? -9.206 -12.938 -12.910 1.00 62.66 102 HIS A C 1
ATOM 817 O O . HIS A 1 102 ? -9.241 -12.521 -11.749 1.00 62.66 102 HIS A O 1
ATOM 823 N N . LYS A 1 103 ? -10.291 -12.953 -13.702 1.00 56.66 103 LYS A N 1
ATOM 824 C CA . LYS A 1 103 ? -11.608 -12.398 -13.325 1.00 56.66 103 LYS A CA 1
ATOM 825 C C . LYS A 1 103 ? -12.349 -13.237 -12.270 1.00 56.66 103 LYS A C 1
ATOM 827 O O . LYS A 1 103 ? -13.053 -12.683 -11.427 1.00 56.66 103 LYS A O 1
ATOM 832 N N . ASN A 1 104 ? -12.180 -14.559 -12.309 1.00 60.28 104 ASN A N 1
ATOM 833 C CA . ASN A 1 104 ? -12.850 -15.527 -11.438 1.00 60.28 104 ASN A CA 1
ATOM 834 C C . ASN A 1 104 ? -11.861 -16.574 -10.926 1.00 60.28 104 ASN A C 1
ATOM 836 O O . ASN A 1 104 ? -10.792 -16.755 -11.516 1.00 60.28 104 ASN A O 1
ATOM 840 N N . ILE A 1 105 ? -12.249 -17.294 -9.867 1.00 63.69 105 ILE A N 1
ATOM 841 C CA . ILE A 1 105 ? -11.541 -18.515 -9.492 1.00 63.69 105 ILE A CA 1
ATOM 842 C C . ILE A 1 105 ? -11.715 -19.526 -10.627 1.00 63.69 105 ILE A C 1
ATOM 844 O O . ILE A 1 105 ? -12.847 -19.888 -10.955 1.00 63.69 105 ILE A O 1
ATOM 848 N N . SER A 1 106 ? -10.627 -19.961 -11.267 1.00 63.41 106 SER A N 1
ATOM 849 C CA . SER A 1 106 ? -10.725 -20.982 -12.314 1.00 63.41 106 SER A CA 1
ATOM 850 C C . SER A 1 106 ? -11.201 -22.307 -11.707 1.00 63.41 106 SER A C 1
ATOM 852 O O . SER A 1 106 ? -10.725 -22.728 -10.657 1.00 63.41 106 SER A O 1
ATOM 854 N N . ARG A 1 107 ? -12.133 -23.002 -12.377 1.00 60.09 107 ARG A N 1
ATOM 855 C CA . ARG A 1 107 ? -12.648 -24.323 -11.947 1.00 60.09 107 ARG A CA 1
ATOM 856 C C . ARG A 1 107 ? -11.642 -25.471 -12.164 1.00 60.09 107 ARG A C 1
ATOM 858 O O . ARG A 1 107 ? -12.030 -26.631 -12.205 1.00 60.09 107 ARG A O 1
ATOM 865 N N . GLY A 1 108 ? -10.361 -25.147 -12.331 1.00 62.75 108 GLY A N 1
ATOM 866 C CA . GLY A 1 108 ? -9.296 -26.079 -12.689 1.00 62.75 108 GLY A CA 1
ATOM 867 C C . GLY A 1 108 ? -8.110 -26.014 -11.723 1.00 62.75 108 GLY A C 1
ATOM 868 O O . GLY A 1 108 ? -8.050 -25.132 -10.864 1.00 62.75 108 GLY A O 1
ATOM 869 N N . PRO A 1 109 ? -7.158 -26.953 -11.837 1.00 63.91 109 PRO A N 1
ATOM 870 C CA . PRO A 1 109 ? -5.949 -26.950 -11.026 1.00 63.91 109 PRO A CA 1
ATOM 871 C C . PRO A 1 109 ? -5.141 -25.666 -11.264 1.00 63.91 109 PRO A C 1
ATOM 873 O O . PRO A 1 109 ? -4.665 -25.410 -12.364 1.00 63.91 109 PRO A O 1
ATOM 876 N N . TYR A 1 110 ? -4.981 -24.843 -10.226 1.00 75.06 110 TYR A N 1
ATOM 877 C CA . TYR A 1 110 ? -4.158 -23.637 -10.292 1.00 75.06 110 TYR A CA 1
ATOM 878 C C . TYR A 1 110 ? -2.722 -23.940 -9.862 1.00 75.06 110 TYR A C 1
ATOM 880 O O . TYR A 1 11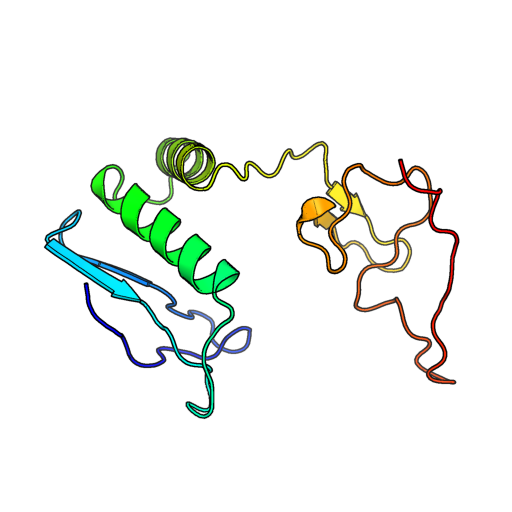0 ? -2.486 -24.614 -8.859 1.00 75.06 110 TYR A O 1
ATOM 888 N N . LEU A 1 111 ? -1.752 -23.406 -10.602 1.00 69.44 111 LEU A N 1
ATOM 889 C CA . LEU A 1 111 ? -0.344 -23.395 -10.220 1.00 69.44 111 LEU A CA 1
ATOM 890 C C . LEU A 1 111 ? 0.086 -21.949 -10.020 1.00 69.44 111 LEU A C 1
ATOM 892 O O . LEU A 1 111 ? -0.055 -21.113 -10.912 1.00 69.44 111 LEU A O 1
ATOM 896 N N . CYS A 1 112 ? 0.615 -21.642 -8.837 1.00 67.44 112 CYS A N 1
ATOM 897 C CA . CYS A 1 112 ? 1.122 -20.305 -8.573 1.00 67.44 112 CYS A CA 1
ATOM 898 C C . CYS A 1 112 ? 2.336 -20.003 -9.467 1.00 67.44 112 CYS A C 1
ATOM 900 O O . CYS A 1 112 ? 2.975 -20.935 -9.958 1.00 67.44 112 CYS A O 1
ATOM 902 N N . PRO A 1 113 ? 2.725 -18.726 -9.646 1.00 70.88 113 PRO A N 1
ATOM 903 C CA . PRO A 1 113 ? 3.836 -18.346 -10.520 1.00 70.88 113 PRO A CA 1
ATOM 904 C C . PRO A 1 113 ? 5.137 -19.105 -10.230 1.00 70.88 113 PRO A C 1
ATOM 906 O O . 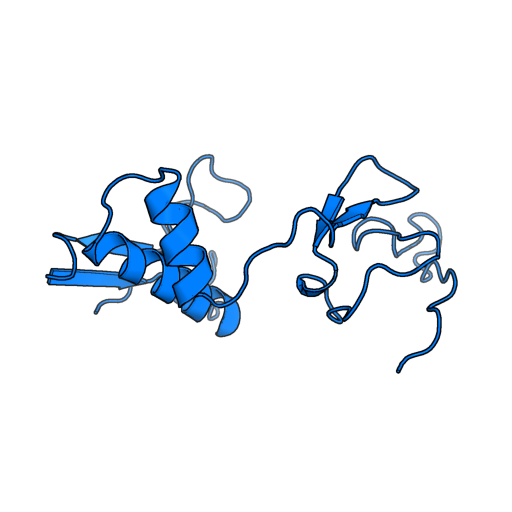PRO A 1 113 ? 5.904 -19.367 -11.152 1.00 70.88 113 PRO A O 1
ATOM 909 N N . LYS A 1 114 ? 5.339 -19.543 -8.977 1.00 67.19 114 LYS A N 1
ATOM 910 C CA . LYS A 1 114 ? 6.475 -20.378 -8.555 1.00 67.19 114 LYS A CA 1
ATOM 911 C C . LYS A 1 114 ? 6.496 -21.771 -9.202 1.00 67.19 114 LYS A C 1
ATOM 913 O O . LYS A 1 114 ? 7.563 -22.345 -9.357 1.00 67.19 114 LYS A O 1
ATOM 918 N N . HIS A 1 115 ? 5.344 -22.302 -9.598 1.00 72.19 115 HIS A N 1
ATOM 919 C CA . HIS A 1 115 ? 5.177 -23.661 -10.116 1.00 72.19 115 HIS A CA 1
ATOM 920 C C . HIS A 1 115 ? 4.725 -23.714 -11.583 1.00 72.19 115 HIS A C 1
ATOM 922 O O . HIS A 1 115 ? 4.327 -24.772 -12.062 1.00 72.19 115 HIS A O 1
ATOM 928 N N . THR A 1 116 ? 4.823 -22.597 -12.314 1.00 70.12 116 THR A N 1
ATOM 929 C CA . THR A 1 116 ? 4.474 -22.514 -13.749 1.00 70.12 116 THR A CA 1
ATOM 930 C C . THR A 1 116 ? 5.592 -22.975 -14.694 1.00 70.12 116 THR A C 1
ATOM 932 O O . THR A 1 116 ? 5.350 -23.150 -15.887 1.00 70.12 116 THR A O 1
ATOM 935 N N . LYS A 1 117 ? 6.815 -23.207 -14.192 1.00 69.31 117 LYS A N 1
ATOM 936 C CA . LYS A 1 117 ? 7.965 -23.684 -14.980 1.00 69.31 117 LYS A CA 1
ATOM 937 C C . LYS A 1 117 ? 8.538 -24.972 -14.407 1.00 69.31 117 LYS A C 1
ATOM 939 O O . LYS A 1 117 ? 8.696 -25.108 -13.196 1.00 69.31 117 LYS A O 1
ATOM 944 N N . CYS A 1 118 ? 8.870 -25.910 -15.288 1.00 55.19 118 CYS A N 1
ATOM 945 C CA . CYS A 1 118 ? 9.507 -27.160 -14.901 1.00 55.19 118 CYS A CA 1
ATOM 946 C C . CYS A 1 118 ? 10.975 -26.899 -14.544 1.00 55.19 118 CYS A C 1
ATOM 948 O O . CYS A 1 118 ? 11.730 -26.382 -15.364 1.00 55.19 118 CYS A O 1
ATOM 950 N N . HIS A 1 119 ? 11.394 -27.273 -13.335 1.00 59.94 119 HIS A N 1
ATOM 951 C CA . HIS A 1 119 ? 12.758 -27.026 -12.856 1.00 59.94 119 HIS A CA 1
ATOM 952 C C . HIS A 1 119 ? 13.829 -27.799 -13.653 1.00 59.94 119 HIS A C 1
ATOM 954 O O . HIS A 1 119 ? 14.954 -27.328 -13.785 1.00 59.94 119 HIS A O 1
ATOM 960 N N . SER A 1 120 ? 13.481 -28.959 -14.222 1.00 62.38 120 SER A N 1
ATOM 961 C CA . SER A 1 120 ? 14.424 -29.832 -14.937 1.00 62.38 120 SER A CA 1
ATOM 962 C C . SER A 1 120 ? 14.658 -29.408 -16.395 1.00 62.38 120 SER A C 1
ATOM 964 O O . SER A 1 120 ? 15.800 -29.248 -16.811 1.00 62.38 120 SER A O 1
ATOM 966 N N . CYS A 1 121 ? 13.597 -29.157 -17.166 1.00 62.50 121 CYS A N 1
ATOM 967 C CA . CYS A 1 121 ? 13.698 -28.849 -18.601 1.00 62.50 121 CYS A CA 1
ATOM 968 C C . CYS A 1 121 ? 13.366 -27.390 -18.958 1.00 62.50 121 CYS A C 1
ATOM 970 O O . CYS A 1 121 ? 13.317 -27.039 -20.135 1.00 62.50 121 CYS A O 1
ATOM 972 N N . ARG A 1 122 ? 13.085 -26.540 -17.958 1.00 57.47 122 ARG A N 1
ATOM 973 C CA . ARG A 1 122 ? 12.732 -25.106 -18.078 1.00 57.47 122 ARG A CA 1
ATOM 974 C C . ARG A 1 122 ? 11.515 -24.779 -18.952 1.00 57.47 122 ARG A C 1
ATOM 976 O O . ARG A 1 122 ? 11.192 -23.605 -19.126 1.00 57.47 122 ARG A O 1
ATOM 983 N N . SER A 1 123 ? 10.817 -25.796 -19.449 1.00 64.19 123 SER A N 1
ATOM 984 C CA . SER A 1 123 ? 9.585 -25.647 -20.221 1.00 64.19 123 SER A CA 1
ATOM 985 C C . SER A 1 123 ? 8.431 -25.181 -19.327 1.00 64.19 123 SER A C 1
ATOM 987 O O . SER A 1 123 ? 8.416 -25.445 -18.119 1.00 64.19 123 SER A O 1
ATOM 989 N N . ASN A 1 124 ? 7.460 -24.481 -19.916 1.00 64.56 124 ASN A N 1
ATOM 990 C CA . ASN A 1 124 ? 6.250 -24.068 -19.206 1.00 64.56 124 ASN A CA 1
ATOM 991 C C . ASN A 1 124 ? 5.394 -25.298 -18.877 1.00 64.56 124 ASN A C 1
ATOM 993 O O . ASN A 1 124 ? 5.155 -26.145 -19.736 1.00 64.56 124 ASN A O 1
ATOM 997 N N . VAL A 1 125 ? 4.921 -25.383 -17.636 1.00 61.97 125 VAL A N 1
ATOM 998 C CA . VAL A 1 125 ? 3.979 -26.413 -17.191 1.00 61.97 125 VAL A CA 1
ATOM 999 C C . VAL A 1 125 ? 2.581 -25.904 -17.533 1.00 61.97 125 VAL A C 1
ATOM 1001 O O . VAL A 1 125 ? 1.990 -25.148 -16.766 1.00 61.97 125 VAL A O 1
ATOM 1004 N N . LEU A 1 126 ? 2.088 -26.227 -18.729 1.00 55.41 126 LEU A N 1
ATOM 1005 C CA . LEU A 1 126 ? 0.739 -25.856 -19.153 1.00 55.41 126 LEU A CA 1
ATOM 1006 C C . LEU A 1 126 ? -0.264 -26.872 -18.602 1.00 55.41 126 LEU A C 1
ATOM 1008 O O . LEU A 1 126 ? -0.322 -27.992 -19.096 1.00 55.41 126 LEU A O 1
ATOM 1012 N N . GLU A 1 127 ? -1.094 -26.464 -17.643 1.00 47.50 127 GLU A N 1
ATOM 1013 C CA . GLU A 1 127 ? -2.391 -27.110 -17.428 1.00 47.50 127 GLU A CA 1
ATOM 1014 C C . GLU A 1 127 ? -3.523 -26.082 -17.557 1.00 47.50 127 GLU A C 1
ATOM 1016 O O . GLU A 1 127 ? -3.676 -25.168 -16.752 1.00 47.50 127 GLU A O 1
ATOM 1021 N N . VAL A 1 128 ? -4.242 -26.241 -18.673 1.00 43.25 128 VAL A N 1
ATOM 1022 C CA . VAL A 1 128 ? -5.601 -25.810 -19.036 1.00 43.25 128 VAL A CA 1
ATOM 1023 C C . VAL A 1 128 ? -6.118 -24.520 -18.384 1.00 43.25 128 VAL A C 1
ATOM 1025 O O . VAL A 1 128 ? -6.736 -24.516 -17.321 1.00 43.25 128 VAL A O 1
ATOM 1028 N N . VAL A 1 129 ? -5.972 -23.414 -19.112 1.00 40.84 129 VAL A N 1
ATOM 1029 C CA . VAL A 1 129 ? -6.801 -22.215 -18.936 1.00 40.84 129 VAL A CA 1
ATOM 1030 C C . VAL A 1 129 ? -8.244 -22.608 -19.296 1.00 40.84 129 VAL A C 1
ATOM 1032 O O . VAL A 1 129 ? -8.464 -22.962 -20.456 1.00 40.84 129 VAL A O 1
ATOM 1035 N N . PRO A 1 130 ? -9.254 -22.566 -18.402 1.00 36.22 130 PRO A N 1
ATOM 1036 C CA . PRO A 1 130 ? -10.619 -22.539 -18.896 1.00 36.22 130 PRO A CA 1
ATOM 1037 C C . PRO A 1 130 ? -10.791 -21.188 -19.584 1.00 36.22 130 PRO A C 1
ATOM 1039 O O . PRO A 1 130 ? -10.471 -20.146 -19.003 1.00 36.22 130 PRO A O 1
ATOM 1042 N N . ALA A 1 131 ? -11.212 -21.254 -20.843 1.00 39.31 131 ALA A N 1
ATOM 1043 C CA . ALA A 1 131 ? -11.374 -20.135 -21.752 1.00 39.31 131 ALA A CA 1
ATOM 1044 C C . ALA A 1 131 ? -12.011 -18.907 -21.084 1.00 39.31 131 ALA A C 1
ATOM 1046 O O . ALA A 1 131 ? -12.935 -19.024 -20.275 1.00 39.31 131 ALA A O 1
ATOM 1047 N N . LEU A 1 132 ? -11.506 -17.733 -21.473 1.00 34.28 132 LEU A N 1
ATOM 1048 C CA . LEU A 1 132 ? -12.191 -16.457 -21.281 1.00 34.28 132 LEU A CA 1
ATOM 1049 C C . LEU A 1 132 ? -13.664 -16.591 -21.693 1.00 34.28 132 LEU A C 1
ATOM 1051 O O . LEU A 1 132 ? -13.971 -17.168 -22.738 1.00 34.28 132 LEU A O 1
ATOM 1055 N N . PRO A 1 133 ? -14.552 -16.064 -20.847 1.00 39.41 133 PRO A N 1
ATOM 1056 C CA . PRO A 1 133 ? -15.161 -14.766 -21.131 1.00 39.41 133 PRO A CA 1
ATOM 1057 C C . PRO A 1 133 ? -14.799 -13.674 -20.102 1.00 39.41 133 PRO A C 1
ATOM 1059 O O . PRO A 1 133 ? -14.652 -13.960 -18.893 1.00 39.41 133 PRO A O 1
#

InterPro domains:
  IPR001965 Zinc finger, PHD-type [SM00249] (73-116)
  IPR011011 Zinc finger, FYVE/PHD-type [SSF57903] (72-122)
  IPR013083 Zinc finger, RING/FYVE/PHD-type [G3DSA:3.30.40.10] (37-125)
  IPR013536 WLM domain [PF08325] (1-76)
  IPR013536 WLM domain [PS51397] (1-133)

Sequence (133 aa):
MTEMAPVGYVGISPKCLLGFNKNQGEEISLRLRTDDLKGFRKYESIKKTLLHELAHMVYSEHDADFFALDKQVCRRTGDPNKLMFCKRCDGAYHCYCQQPPHKNISRGPYLCPKHTKCHSCRSNVLEVVPALP

Organism: NCBI:txid296719

pLDDT: mean 71.46, std 14.78, range [34.28, 95.25]

Secondary structure (DSSP, 8-state):
-EE---BS-TTTSS--B-EEEETTTTEEEE--B-TTSSSBPPHHHHHHHHHHHHHTTT-SS-SHHHHHHHHHHHT----GGGEEEBSSSS-EEEGGGSSSPPSS--SS-B--GGGSB-TTT--B---------

=== Feature glossary ===
Feature key, reading from the visual/contextual features back to the raw sequence:

Rendered structure images. Six rendered views show the 3D structure from the faces of a cube — i.e. along ±x, ±y, ±z. Rendering representation is drawn randomly per protein from cartoon (secondary-structure ribbons), sticks (backbone bonds), or molecular surface; coloring is either N→C rainbow (blue at the N-terminus through red at the C-terminus) or one color per chain.

Contact-map, Ramachandran, and PAE plots. The contact map is a binary N×N matrix image: pixel (i, j) is dark where Cα_i and Cα_j are within 8 Å and |i−j|>4. Because the |i−j|>4 filter removes local helical contacts, off-diagonal stripes parallel to the main diagonal indicate parallel β-sheets; stripes perpendicular to it indicate antiparallel β-sheets. The Ramachandran plot scatters every residue's (φ, ψ) pair against the sterically allowed regions. The PAE heatmap renders the predicted-aligned-error matrix.

InterPro / GO / CATH / organism. Database cross-references. InterPro integrates a dozen domain/family signature databases into unified entries with residue-range hits. GO terms attach function/process/location labels with evidence codes. CATH codes position the fold in a four-level structural taxonomy. Organism is the NCBI-taxonomy species name.

Nearest PDB structures. The Foldseek neighbor list gives the closest experimentally determined structures in the PDB, ranked by structural alignment. TM-score near 1 means near-identical fold; near 0.3 means only rough topology match. This is how one finds what a novel AlphaFold prediction most resembles in the solved-structure universe.

Predicted aligned error. PAE(i, j) answers: if I align the predicted and true structures on residue i, how far off (in Å) do I expect residue j to be? A block-diagonal PAE matrix with low values on the blocks and high values off-diagonal is the signature of a multi-domain protein with confidently predicted domains but uncertain inter-domain orientation.

Solvent-accessible surface area. Accessible surface area quantifies burial. A residue with SASA near zero is packed into the hydrophobic core; one with SASA >100 Å² sits on the surface. Computed here via the Shrake–Rupley numerical algorithm with a 1.4 Å probe.

B-factor. B-factor (Debye–Waller factor) reflects atomic displacement in the crystal lattice. It is an experimental observable (units Å²), not a prediction; low values mean the atom is pinned down, high values mean it moves or is heterogeneous across the crystal.

pLDDT. For AlphaFold models, the B-factor field carries pLDDT — the model's own estimate of local accuracy on a 0–100 scale. Regions with pLDDT<50 should be treated as essentially unmodeled; they often correspond to intrinsically disordered segments.

Backbone torsions (φ/ψ). φ (phi) and ψ (psi) are the two rotatable backbone dihedrals per residue: φ is the C(i-1)–N–Cα–C torsion, ψ is the N–Cα–C–N(i+1) torsion, both in degrees on (−180°, 180°]. α-helical residues cluster near (−60°, −45°); β-strand residues near (−120°, +130°). A Ramachandran plot is simply a scatter of (φ, ψ) for every residue.

Radius of gyration, Cα contacts, bounding box. Radius of gyration (Rg) is the root-mean-square distance of Cα atoms from their centroid — a single number for overall size and compactness. A globular domain of N residues has Rg ≈ 2.2·N^0.38 Å; an extended or disordered chain has a much larger Rg. The Cα contact count is the number of residue pairs whose Cα atoms are within 8 Å and are more than four positions apart in sequence — a standard proxy for tertiary packing density. The bounding box is the smallest axis-aligned box enclosing all Cα atoms.

Secondary structure (3-state, P-SEA). Three-state secondary structure (P-SEA) collapses the eight DSSP classes into helix (a), strand (b), and coil (c). P-SEA assigns these from Cα geometry alone — distances and angles — without requiring backbone oxygens, so it works on any Cα trace.

Secondary structure (8-state, DSSP). DSSP 8-state secondary structure assigns each residue one of H (α-helix), G (3₁₀-helix), I (π-helix), E (extended β-strand), B (isolated β-bridge), T (hydrogen-bonded turn), S (bend), or '-' (coil). The assignment is computed from backbone hydrogen-bond geometry via the Kabsch–Sander algorithm.

Foldseek 3Di. A 3Di character summarizes, for each residue, the relative orientation of the Cα frame of its nearest spatial neighbor. Because it encodes fold topology rather than chemistry, 3Di alignments detect remote structural similarity that sequence alignment misses.

mmCIF coordinates. The mmCIF block holds the 3D Cartesian coordinates of each backbone atom (N, Cα, C, O) in ångströms. mmCIF is the PDB's canonical archive format — a tagged-loop text representation of the atomic model.

Sequence. Sequence gives the chain of amino acids in standard one-letter code (A=alanine, C=cysteine, …, Y=tyrosine), read N→C. It is the only feature that is directly encoded by the gene; all structural features are derived from the folded form of this sequence.